Protein AF-A0A2U9NK95-F1 (afdb_monomer_lite)

Organism: NCBI:txid1248972

InterPro domains:
  IPR001320 Ionotropic glutamate receptor, C-terminal [SM00079] (1-121)
  IPR015683 Ionotropic glutamate receptor [PTHR18966] (12-149)

Radius of gyration: 20.84 Å; chains: 1; bounding box: 52×38×60 Å

Sequence (149 aa):
SYGTLEGGSTMTFFRDSKIGIYQKMWRFMESRRPTVFVKTYEEGVQRVLEGNYAFLMESTMLDYAVQRDCNLTQIGGLLDSKGYGIATPKGSPWRDKISLAILELQEKGVIQILYDKWWKNTGDVCTRDDKSKESKANALGVENIGGVF

Structure (mmCIF, N/CA/C/O backbone):
data_AF-A0A2U9NK95-F1
#
_entry.id   AF-A0A2U9NK95-F1
#
loop_
_atom_site.group_PDB
_atom_site.id
_atom_site.type_symbol
_atom_site.label_atom_id
_atom_site.label_alt_id
_atom_site.label_comp_id
_atom_site.label_asym_id
_atom_site.label_entity_id
_atom_site.label_seq_id
_atom_site.pdbx_PDB_ins_code
_atom_site.Cartn_x
_atom_site.Cartn_y
_atom_site.Cartn_z
_atom_site.occupancy
_atom_site.B_iso_or_equiv
_atom_site.auth_seq_id
_atom_site.auth_comp_id
_atom_site.auth_asym_id
_atom_site.auth_atom_id
_atom_site.pdbx_PDB_model_num
ATOM 1 N N . SER A 1 1 ? -14.720 1.995 14.337 1.00 93.19 1 SER A N 1
ATOM 2 C CA . SER A 1 1 ? -14.356 2.995 13.304 1.00 93.19 1 SER A CA 1
ATOM 3 C C . SER A 1 1 ? -13.364 2.362 12.340 1.00 93.19 1 SER A C 1
ATOM 5 O O . SER A 1 1 ? -12.912 1.259 12.608 1.00 93.19 1 SER A O 1
ATOM 7 N N . TYR A 1 2 ? -13.059 2.991 11.205 1.00 97.31 2 TYR A N 1
ATOM 8 C CA . TYR A 1 2 ? -12.029 2.498 10.285 1.00 97.31 2 TYR A CA 1
ATOM 9 C C . TYR A 1 2 ? -11.332 3.654 9.579 1.00 97.31 2 TYR A C 1
ATOM 11 O O . TYR A 1 2 ? -11.931 4.723 9.441 1.00 97.31 2 TYR A O 1
ATOM 19 N N . GLY A 1 3 ? -10.092 3.431 9.153 1.00 97.75 3 GLY A N 1
ATOM 20 C CA . GLY A 1 3 ? -9.259 4.440 8.504 1.00 97.75 3 GLY A CA 1
ATOM 21 C C . GLY A 1 3 ? -8.100 3.841 7.713 1.00 97.75 3 GLY A C 1
ATOM 22 O O . GLY A 1 3 ? -7.927 2.624 7.657 1.00 97.75 3 GLY A O 1
ATOM 23 N N . THR A 1 4 ? -7.321 4.718 7.084 1.00 97.75 4 THR A N 1
ATOM 24 C CA . THR A 1 4 ? -6.159 4.393 6.241 1.00 97.75 4 THR A CA 1
ATOM 25 C C . THR A 1 4 ? -4.948 5.220 6.667 1.00 97.75 4 THR A C 1
ATOM 27 O O . THR A 1 4 ? -5.073 6.160 7.454 1.00 97.75 4 THR A O 1
ATOM 30 N N . LEU A 1 5 ? -3.776 4.900 6.117 1.00 97.38 5 LEU A N 1
ATOM 31 C CA . LEU A 1 5 ? -2.594 5.749 6.241 1.00 97.38 5 LEU A CA 1
ATOM 32 C C . LEU A 1 5 ? -2.861 7.113 5.583 1.00 97.38 5 LEU A C 1
ATOM 34 O O . LEU A 1 5 ? -3.344 7.172 4.446 1.00 97.38 5 LEU A O 1
ATOM 38 N N . GLU A 1 6 ? -2.562 8.198 6.290 1.00 97.25 6 GLU A N 1
ATOM 39 C CA . GLU A 1 6 ? -2.684 9.563 5.782 1.00 97.25 6 GLU A CA 1
ATOM 40 C C . GLU A 1 6 ? -1.718 9.785 4.608 1.00 97.25 6 GLU A C 1
ATOM 42 O O . GLU A 1 6 ? -0.549 9.416 4.661 1.00 97.25 6 GLU A O 1
ATOM 47 N N . GLY A 1 7 ? -2.219 10.345 3.503 1.00 94.94 7 GLY A N 1
ATOM 48 C CA . GLY A 1 7 ? -1.433 10.552 2.280 1.00 94.94 7 GLY A CA 1
ATOM 49 C C . GLY A 1 7 ? -1.072 9.270 1.516 1.00 94.94 7 GLY A C 1
ATOM 50 O O . GLY A 1 7 ? -0.400 9.345 0.489 1.00 94.94 7 GLY A O 1
ATOM 51 N N . GLY A 1 8 ? -1.525 8.100 1.978 1.00 93.25 8 GLY A N 1
ATOM 52 C CA . GLY A 1 8 ? -1.232 6.811 1.358 1.00 93.25 8 GLY A CA 1
ATOM 53 C C . GLY A 1 8 ? -2.014 6.531 0.068 1.00 93.25 8 GLY A C 1
ATOM 54 O O . GLY A 1 8 ? -3.015 7.179 -0.268 1.00 93.25 8 GLY A O 1
ATOM 55 N N . SER A 1 9 ? -1.588 5.481 -0.640 1.00 93.06 9 SER A N 1
ATOM 56 C CA . SER A 1 9 ? -2.240 5.016 -1.871 1.00 93.06 9 SER A CA 1
ATOM 57 C C . SER A 1 9 ? -3.677 4.532 -1.618 1.00 93.06 9 SER A C 1
ATOM 59 O O . SER A 1 9 ? -4.577 4.766 -2.428 1.00 93.06 9 SER A O 1
ATOM 61 N N . THR A 1 10 ? -3.910 3.910 -0.460 1.00 94.69 10 THR A N 1
ATOM 62 C CA . THR A 1 10 ? -5.218 3.409 -0.017 1.00 94.69 10 THR A CA 1
ATOM 63 C C . THR A 1 10 ? -6.183 4.552 0.305 1.00 94.69 10 THR A C 1
ATOM 65 O O . THR A 1 10 ? -7.341 4.506 -0.101 1.00 94.69 10 THR A O 1
ATOM 68 N N . MET A 1 11 ? -5.707 5.629 0.942 1.00 96.62 11 MET A N 1
ATOM 69 C CA . MET A 1 11 ? -6.510 6.840 1.170 1.00 96.62 11 MET A CA 1
ATOM 70 C C . MET A 1 11 ? -6.975 7.445 -0.159 1.00 96.62 11 MET A C 1
ATOM 72 O O . MET A 1 11 ? -8.162 7.709 -0.355 1.00 96.62 11 MET A O 1
ATOM 76 N N . THR A 1 12 ? -6.032 7.604 -1.092 1.00 96.06 12 THR A N 1
ATOM 77 C CA . THR A 1 12 ? -6.289 8.132 -2.439 1.00 96.06 12 THR A CA 1
ATOM 78 C C . THR A 1 12 ? -7.273 7.255 -3.212 1.00 96.06 12 THR A C 1
ATOM 80 O O . THR A 1 12 ? -8.173 7.774 -3.867 1.00 96.06 12 THR A O 1
ATOM 83 N N . PHE A 1 13 ? -7.167 5.928 -3.085 1.00 95.56 13 PHE A N 1
ATOM 84 C CA . PHE A 1 13 ? -8.103 4.989 -3.702 1.00 95.56 13 PHE A CA 1
ATOM 85 C C . PHE A 1 13 ? -9.551 5.237 -3.275 1.00 95.56 13 PHE A C 1
ATOM 87 O O . PHE A 1 13 ? -10.426 5.308 -4.135 1.00 95.56 13 PHE A O 1
ATOM 94 N N . PHE A 1 14 ? -9.813 5.393 -1.974 1.00 96.81 14 PHE A N 1
ATOM 95 C CA . PHE A 1 14 ? -11.172 5.661 -1.500 1.00 96.81 14 PHE A CA 1
ATOM 96 C C . PHE A 1 14 ? -11.658 7.050 -1.920 1.00 96.81 14 PHE A C 1
ATOM 98 O O . PHE A 1 14 ? -12.800 7.168 -2.365 1.00 96.81 14 PHE A O 1
ATOM 105 N N . ARG A 1 15 ? -10.793 8.070 -1.833 1.00 97.19 15 ARG A N 1
ATOM 106 C CA . ARG A 1 15 ? -11.104 9.449 -2.243 1.00 97.19 15 ARG A CA 1
ATOM 107 C C . ARG A 1 15 ? -11.524 9.540 -3.707 1.00 97.19 15 ARG A C 1
ATOM 109 O O . ARG A 1 15 ? -12.540 10.156 -4.018 1.00 97.19 15 ARG A O 1
ATOM 116 N N . ASP A 1 16 ? -10.766 8.894 -4.586 1.00 96.81 16 ASP A N 1
ATOM 117 C CA . ASP A 1 16 ? -10.928 9.023 -6.037 1.00 96.81 16 ASP A CA 1
ATOM 118 C C . ASP A 1 16 ? -11.829 7.911 -6.621 1.00 96.81 16 ASP A C 1
ATOM 120 O O . ASP A 1 16 ? -12.032 7.820 -7.837 1.00 96.81 16 ASP A O 1
ATOM 124 N N . SER A 1 17 ? -12.396 7.053 -5.764 1.00 96.25 17 SER A N 1
ATOM 125 C CA . SER A 1 17 ? -13.225 5.929 -6.190 1.00 96.25 17 SER A CA 1
ATOM 126 C C . SER A 1 17 ? -14.515 6.376 -6.879 1.00 96.25 17 SER A C 1
ATOM 128 O O . SER A 1 17 ? -15.213 7.296 -6.447 1.00 96.25 17 SER A O 1
ATOM 130 N N . LYS A 1 18 ? -14.897 5.642 -7.927 1.00 96.12 18 LYS A N 1
ATOM 131 C CA . LYS A 1 18 ? -16.182 5.803 -8.632 1.00 96.12 18 LYS A CA 1
ATOM 132 C C . LYS A 1 18 ? -17.241 4.792 -8.184 1.00 96.12 18 LYS A C 1
ATOM 134 O O . LYS A 1 18 ? -18.376 4.843 -8.648 1.00 96.12 18 LYS A O 1
AT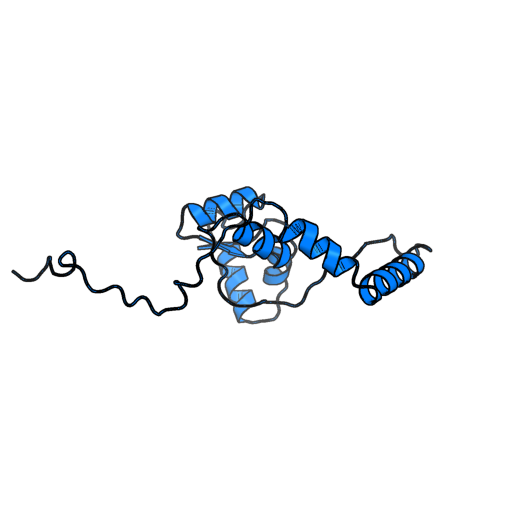OM 139 N N . ILE A 1 19 ? -16.878 3.867 -7.295 1.00 96.19 19 ILE A N 1
ATOM 140 C CA . ILE A 1 19 ? -17.778 2.828 -6.796 1.00 96.19 19 ILE A CA 1
ATOM 141 C C . ILE A 1 19 ? -18.569 3.392 -5.612 1.00 96.19 19 ILE A C 1
ATOM 143 O O . ILE A 1 19 ? -17.993 3.863 -4.631 1.00 96.19 19 ILE A O 1
ATOM 147 N N . GLY A 1 20 ? -19.900 3.302 -5.677 1.00 97.25 20 GLY A N 1
ATOM 148 C CA . GLY A 1 20 ? -20.790 3.949 -4.708 1.00 97.25 20 GLY A CA 1
ATOM 149 C C . GLY A 1 20 ? -20.548 3.548 -3.247 1.00 97.25 20 GLY A C 1
ATOM 150 O O . GLY A 1 20 ? -20.656 4.394 -2.360 1.00 97.25 20 GLY A O 1
ATOM 151 N N . ILE A 1 21 ? -20.180 2.290 -2.971 1.00 96.75 21 ILE A N 1
ATOM 152 C CA . ILE A 1 21 ? -19.862 1.857 -1.600 1.00 96.75 21 ILE A CA 1
ATOM 153 C C . ILE A 1 21 ? -18.558 2.487 -1.084 1.00 96.75 21 ILE A C 1
ATOM 155 O O . ILE A 1 21 ? -18.517 2.963 0.047 1.00 96.75 21 ILE A O 1
ATOM 159 N N . TYR A 1 22 ? -17.528 2.596 -1.921 1.00 97.06 22 TYR A N 1
ATOM 160 C CA . TYR A 1 22 ? -16.239 3.177 -1.540 1.00 97.06 22 TYR A CA 1
ATOM 161 C C . TYR A 1 22 ? -16.314 4.695 -1.374 1.00 97.06 22 TYR A C 1
ATOM 163 O O . TYR A 1 22 ? -15.701 5.236 -0.459 1.00 97.06 22 TYR A O 1
ATOM 171 N N . GLN A 1 23 ? -17.158 5.375 -2.153 1.00 97.94 23 GLN A N 1
ATOM 172 C CA . GLN A 1 23 ? -17.463 6.791 -1.926 1.00 97.94 23 GLN A CA 1
ATOM 173 C C . GLN A 1 23 ? -18.154 7.028 -0.577 1.00 97.94 23 GLN A C 1
ATOM 175 O O . GLN A 1 23 ? -17.859 8.008 0.106 1.00 97.94 23 GLN A O 1
ATOM 180 N N . LYS A 1 24 ? -19.066 6.135 -0.162 1.00 97.94 24 LYS A N 1
ATOM 181 C CA . LYS A 1 24 ? -19.681 6.203 1.175 1.00 97.94 24 LYS A CA 1
ATOM 182 C C . LYS A 1 24 ? -18.638 5.999 2.275 1.00 97.94 24 LYS A C 1
ATOM 184 O O . LYS A 1 24 ? -18.652 6.744 3.252 1.00 97.94 24 LYS A O 1
ATOM 189 N N . MET A 1 25 ? -17.725 5.042 2.095 1.00 97.88 25 MET A N 1
ATOM 190 C CA . MET A 1 25 ? -16.616 4.818 3.028 1.00 97.88 25 MET A CA 1
ATOM 191 C C . MET A 1 25 ? -15.691 6.035 3.120 1.00 97.88 25 MET A C 1
ATOM 193 O O . MET A 1 25 ? -15.353 6.457 4.222 1.00 97.88 25 MET A O 1
ATOM 197 N N . TRP A 1 26 ? -15.341 6.647 1.985 1.00 98.06 26 TRP A N 1
ATOM 198 C CA . TRP A 1 26 ? -14.555 7.880 1.956 1.00 98.06 26 TRP A CA 1
ATOM 199 C C . TRP A 1 26 ? -15.230 9.011 2.731 1.00 98.06 26 TRP A C 1
ATOM 201 O O . TRP A 1 26 ? -14.616 9.575 3.632 1.00 98.06 26 TRP A O 1
ATOM 211 N N . ARG A 1 27 ? -16.511 9.291 2.449 1.00 98.06 27 ARG A N 1
ATOM 212 C CA . ARG A 1 27 ? -17.269 10.343 3.150 1.00 98.06 27 ARG A CA 1
ATOM 213 C C . ARG A 1 27 ? -17.281 10.124 4.662 1.00 98.06 27 ARG A C 1
ATOM 215 O O . ARG A 1 27 ? -17.1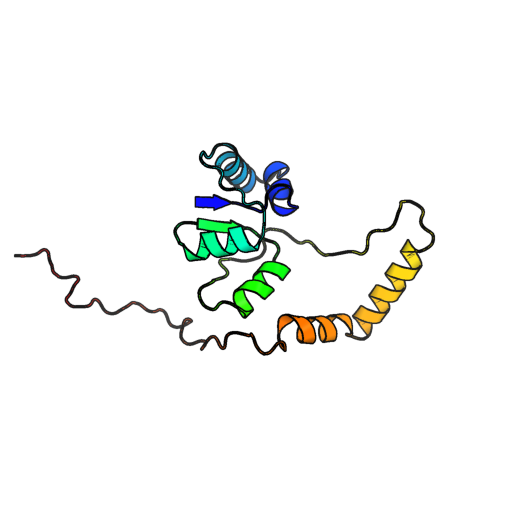25 11.083 5.407 1.00 98.06 27 ARG A O 1
ATOM 222 N N . PHE A 1 28 ? -17.430 8.873 5.108 1.00 98.00 28 PHE A N 1
ATOM 223 C CA . PHE A 1 28 ? -17.338 8.526 6.526 1.00 98.00 28 PHE A CA 1
ATOM 224 C C . PHE A 1 28 ? -15.955 8.844 7.112 1.00 98.00 28 PHE A C 1
ATOM 226 O O . PHE A 1 28 ? -15.881 9.422 8.197 1.00 98.00 28 PHE A O 1
ATOM 233 N N . MET A 1 29 ? -14.872 8.475 6.418 1.00 98.00 29 MET A N 1
ATOM 234 C CA . MET A 1 29 ? -13.507 8.731 6.891 1.00 98.00 29 MET A CA 1
ATOM 235 C C . MET A 1 29 ? -13.196 10.233 6.936 1.00 98.00 29 MET A C 1
ATOM 237 O O . MET A 1 29 ? -12.695 10.731 7.943 1.00 98.00 29 MET A O 1
ATOM 241 N N . GLU A 1 30 ? -13.553 10.966 5.882 1.00 97.38 30 GLU A N 1
ATOM 242 C CA . GLU A 1 30 ? -13.308 12.404 5.735 1.00 97.38 30 GLU A CA 1
ATOM 243 C C . GLU A 1 30 ? -14.047 13.241 6.795 1.00 97.38 30 GLU A C 1
ATOM 245 O O . GLU A 1 30 ? -13.476 14.172 7.379 1.00 97.38 30 GLU A O 1
ATOM 250 N N . SER A 1 31 ? -15.301 12.885 7.098 1.00 97.06 31 SER A N 1
ATOM 251 C CA . SER A 1 31 ? -16.145 13.640 8.029 1.00 97.06 31 SER A CA 1
ATOM 252 C C . SER A 1 31 ? -15.873 13.341 9.506 1.00 97.06 31 SER A C 1
ATOM 254 O O . SER A 1 31 ? -16.429 14.012 10.378 1.00 97.06 31 SER A O 1
ATOM 256 N N . ARG A 1 32 ? -15.083 12.310 9.836 1.00 96.38 32 ARG A N 1
ATOM 257 C CA . ARG A 1 32 ? -14.920 11.873 11.229 1.00 96.38 32 ARG A CA 1
ATOM 258 C C . ARG A 1 32 ? -13.990 12.803 12.010 1.00 96.38 32 ARG A C 1
ATOM 260 O O . ARG A 1 32 ? -12.910 13.173 11.548 1.00 96.38 32 ARG A O 1
ATOM 267 N N . ARG A 1 33 ? -14.410 13.165 13.224 1.00 95.38 33 ARG A N 1
ATOM 268 C CA . ARG A 1 33 ? -13.610 13.886 14.223 1.00 95.38 33 ARG A CA 1
ATOM 269 C C . ARG A 1 33 ? -13.717 13.136 15.563 1.00 95.38 33 ARG A C 1
ATOM 271 O O . ARG A 1 33 ? -14.845 12.844 15.961 1.00 95.38 33 ARG A O 1
ATOM 278 N N . PRO A 1 34 ? -12.602 12.780 16.234 1.00 93.00 34 PRO A N 1
ATOM 279 C CA . PRO A 1 34 ? -11.206 12.917 15.791 1.00 93.00 34 PRO A CA 1
ATOM 280 C C . PRO A 1 34 ? -10.911 12.106 14.517 1.00 93.00 34 PRO A C 1
ATOM 282 O O . PRO A 1 34 ? -11.714 11.260 14.116 1.00 93.00 34 PRO A O 1
ATOM 285 N N . THR A 1 35 ? -9.790 12.408 13.854 1.00 96.44 35 THR A N 1
ATOM 286 C CA . THR A 1 35 ? -9.426 11.767 12.581 1.00 96.44 35 THR A CA 1
ATOM 287 C C . THR A 1 35 ? -9.320 10.244 12.717 1.00 96.44 35 THR A C 1
ATOM 289 O O . THR A 1 35 ? -8.880 9.698 13.739 1.00 96.44 35 THR A O 1
ATOM 292 N N . VAL A 1 36 ? -9.765 9.542 11.676 1.00 97.88 36 VAL A N 1
ATOM 293 C CA . VAL A 1 36 ? -9.568 8.092 11.545 1.00 97.88 36 VAL A CA 1
ATOM 294 C C . VAL A 1 36 ? -8.273 7.753 10.824 1.00 97.88 36 VAL A C 1
ATOM 296 O O . VAL A 1 36 ? -7.851 6.610 10.892 1.00 97.88 36 VAL A O 1
ATOM 299 N N . PHE A 1 37 ? -7.641 8.717 10.157 1.00 98.12 37 PHE A N 1
ATOM 300 C CA . PHE A 1 37 ? -6.350 8.507 9.516 1.00 98.12 37 PHE A CA 1
ATOM 301 C C . PHE A 1 37 ? -5.234 8.437 10.559 1.00 98.12 37 PHE A C 1
ATOM 303 O O . PHE A 1 37 ? -5.330 9.063 11.616 1.00 98.12 37 PHE A O 1
ATOM 310 N N . VAL A 1 38 ? -4.196 7.673 10.239 1.00 97.75 38 VAL A N 1
ATOM 311 C CA . VAL A 1 38 ? -2.977 7.507 11.046 1.00 97.75 38 VAL A CA 1
ATOM 312 C C . VAL A 1 38 ? -1.765 7.918 10.219 1.00 97.75 38 VAL A C 1
ATOM 314 O O . VAL A 1 38 ? -1.821 7.876 8.987 1.00 97.75 38 VAL A O 1
ATOM 317 N N . LYS A 1 39 ? -0.669 8.307 10.869 1.00 97.31 39 LYS A N 1
ATOM 318 C CA . LYS A 1 39 ? 0.526 8.819 10.179 1.00 97.31 39 LYS A CA 1
ATOM 319 C C . LYS A 1 39 ? 1.538 7.736 9.835 1.00 97.31 39 LYS A C 1
ATOM 321 O O . LYS A 1 39 ? 2.320 7.922 8.905 1.00 97.31 39 LYS A O 1
ATOM 326 N N . THR A 1 40 ? 1.532 6.624 10.566 1.00 96.25 40 THR A N 1
ATOM 327 C CA . THR A 1 40 ? 2.423 5.484 10.314 1.00 96.25 40 THR A CA 1
ATOM 328 C C . THR A 1 40 ? 1.671 4.156 10.392 1.00 96.25 40 THR A C 1
ATOM 330 O O . THR A 1 40 ? 0.548 4.085 10.902 1.00 96.25 40 THR A O 1
ATOM 333 N N . TYR A 1 41 ? 2.278 3.088 9.865 1.00 94.19 41 TYR A N 1
ATOM 334 C CA . TYR A 1 41 ? 1.698 1.747 9.960 1.00 94.19 41 TYR A CA 1
ATOM 335 C C . TYR A 1 41 ? 1.669 1.250 11.403 1.00 94.19 41 TYR A C 1
ATOM 337 O O . TYR A 1 41 ? 0.691 0.626 11.800 1.00 94.19 41 TYR A O 1
ATOM 345 N N . GLU A 1 42 ? 2.692 1.570 12.194 1.00 94.81 42 GLU A N 1
ATOM 346 C CA . GLU A 1 42 ? 2.805 1.188 13.603 1.00 94.81 42 GLU A CA 1
ATOM 347 C C . GLU A 1 42 ? 1.673 1.806 14.429 1.00 94.81 42 GLU A C 1
ATOM 349 O O . GLU A 1 42 ? 1.028 1.103 15.201 1.00 94.81 42 GLU A O 1
ATOM 354 N N . GLU A 1 43 ? 1.367 3.091 14.212 1.00 96.69 43 GLU A N 1
ATOM 355 C CA . GLU A 1 43 ? 0.215 3.756 14.837 1.00 96.69 43 GLU A CA 1
ATOM 356 C C . GLU A 1 43 ? -1.101 3.069 14.440 1.00 96.69 43 GLU A C 1
ATOM 358 O O . GLU A 1 43 ? -1.963 2.815 15.283 1.00 96.69 43 GLU A O 1
ATOM 363 N N . GLY A 1 44 ? -1.252 2.729 13.157 1.00 96.31 44 GLY A N 1
ATOM 364 C CA . GLY A 1 44 ? -2.423 2.014 12.657 1.00 96.31 44 GLY A CA 1
ATOM 365 C C . GLY A 1 44 ? -2.602 0.634 13.283 1.00 96.31 44 GLY A C 1
ATOM 366 O O . GLY A 1 44 ? -3.713 0.298 13.689 1.00 96.31 44 GLY A O 1
ATOM 367 N N . VAL A 1 45 ? -1.521 -0.141 13.393 1.00 95.69 45 VAL A N 1
ATOM 368 C CA . VAL A 1 45 ? -1.510 -1.463 14.037 1.00 95.69 45 VAL A CA 1
ATOM 369 C C . VAL A 1 45 ? -1.843 -1.341 15.521 1.00 95.69 45 VAL A C 1
ATOM 371 O O . VAL A 1 45 ? -2.751 -2.022 15.993 1.00 95.69 45 VAL A O 1
ATOM 374 N N . GLN A 1 46 ? -1.191 -0.425 16.237 1.00 96.38 46 GLN A N 1
ATOM 375 C CA . GLN A 1 46 ? -1.442 -0.194 17.659 1.00 96.38 46 GLN A CA 1
ATOM 376 C C . GLN A 1 46 ? -2.910 0.167 17.923 1.00 96.38 46 GLN A C 1
ATOM 378 O O . GLN A 1 46 ? -3.554 -0.410 18.797 1.00 96.38 46 GLN A O 1
ATOM 383 N N . ARG A 1 47 ? -3.484 1.050 17.101 1.00 97.12 47 ARG A N 1
ATOM 384 C CA . ARG A 1 47 ? -4.893 1.447 17.214 1.00 97.12 47 ARG A CA 1
ATOM 385 C C . ARG A 1 47 ? -5.863 0.292 16.943 1.00 97.12 47 ARG A C 1
ATOM 387 O O . ARG A 1 47 ? -6.955 0.280 17.499 1.00 97.12 47 ARG A O 1
ATOM 394 N N . VAL A 1 48 ? -5.499 -0.666 16.084 1.00 96.81 48 VAL A N 1
ATOM 395 C CA . VAL A 1 48 ? -6.289 -1.896 15.880 1.00 96.81 48 VAL A CA 1
ATOM 396 C C . VAL A 1 48 ? -6.236 -2.782 17.123 1.00 96.81 48 VAL A C 1
ATOM 398 O O . VAL A 1 48 ? -7.276 -3.296 17.534 1.00 96.81 48 VAL A O 1
ATOM 401 N N . LEU A 1 49 ? -5.059 -2.933 17.736 1.00 95.62 49 LEU A N 1
ATOM 402 C CA . LEU A 1 49 ? -4.868 -3.740 18.947 1.00 95.62 49 LEU A CA 1
ATOM 403 C C . LEU A 1 49 ? -5.613 -3.169 20.163 1.00 95.62 49 LEU A C 1
ATOM 405 O O . LEU A 1 49 ? -6.119 -3.928 20.984 1.00 95.62 49 LEU A O 1
ATOM 409 N N . GLU A 1 50 ? -5.755 -1.846 20.244 1.00 96.25 50 GLU A N 1
ATOM 410 C CA . GLU A 1 50 ? -6.606 -1.168 21.236 1.00 96.25 50 GLU A CA 1
ATOM 411 C C . GLU A 1 50 ? -8.110 -1.450 21.039 1.00 96.25 50 GLU A C 1
ATOM 413 O O . GLU A 1 50 ? -8.925 -1.193 21.929 1.00 96.25 50 GLU A O 1
ATOM 418 N N . GLY A 1 51 ? -8.488 -2.018 19.891 1.00 94.38 51 GLY A N 1
ATOM 419 C CA . GLY A 1 51 ? -9.842 -2.445 19.575 1.00 94.38 51 GLY A CA 1
ATOM 420 C C . GLY A 1 51 ? -10.720 -1.345 18.976 1.00 94.38 51 GLY A C 1
ATOM 421 O O . GLY A 1 51 ? -10.344 -0.184 18.828 1.00 94.38 51 GLY A O 1
ATOM 422 N N . ASN A 1 52 ? -11.942 -1.724 18.584 1.00 94.38 52 ASN A N 1
ATOM 423 C CA . ASN A 1 52 ? -12.956 -0.833 17.995 1.00 94.38 52 ASN A CA 1
ATOM 424 C C . ASN A 1 52 ? -12.508 -0.030 16.751 1.00 94.38 52 ASN A C 1
ATOM 426 O O . ASN A 1 52 ? -13.223 0.884 16.319 1.00 94.38 52 ASN A O 1
ATOM 430 N N . TYR A 1 53 ? -11.381 -0.380 16.132 1.00 97.12 53 TYR A N 1
ATOM 431 C CA . TYR A 1 53 ? -10.823 0.259 14.946 1.00 97.12 53 TYR A CA 1
ATOM 432 C C . TYR A 1 53 ? -10.353 -0.795 13.936 1.00 97.12 53 TYR A C 1
ATOM 434 O O . TYR A 1 53 ? -9.733 -1.783 14.307 1.00 97.12 53 TYR A O 1
ATOM 442 N N . ALA A 1 54 ? -10.655 -0.584 12.654 1.00 97.06 54 ALA A N 1
ATOM 443 C CA . ALA A 1 54 ? -10.140 -1.395 11.555 1.00 97.06 54 ALA A CA 1
ATOM 444 C C . ALA A 1 54 ? -9.220 -0.550 10.669 1.00 97.06 54 ALA A C 1
ATOM 446 O O . ALA A 1 54 ? -9.578 0.561 10.268 1.00 97.06 54 ALA A O 1
ATOM 447 N N . PHE A 1 55 ? -8.051 -1.090 10.343 1.00 97.06 55 PHE A N 1
ATOM 448 C CA . PHE A 1 55 ? -7.058 -0.393 9.541 1.00 97.06 55 PHE A CA 1
ATOM 449 C C . PHE A 1 55 ? -6.984 -0.982 8.134 1.00 97.06 55 PHE A C 1
ATOM 451 O O . PHE A 1 55 ? -6.717 -2.167 7.951 1.00 97.06 55 PHE A O 1
ATOM 458 N N . LEU A 1 56 ? -7.257 -0.141 7.139 1.00 96.19 56 LEU A N 1
ATOM 459 C CA . LEU A 1 56 ? -7.235 -0.501 5.728 1.00 96.19 56 LEU A CA 1
ATOM 460 C C . LEU A 1 56 ? -5.840 -0.194 5.167 1.00 96.19 56 LEU A C 1
ATOM 462 O O . LEU A 1 56 ? -5.442 0.971 5.080 1.00 96.19 56 LEU A O 1
ATOM 466 N N . MET A 1 57 ? -5.115 -1.244 4.785 1.00 91.81 57 MET A N 1
ATOM 467 C CA . MET A 1 57 ? -3.729 -1.187 4.312 1.00 91.81 57 MET A CA 1
ATOM 468 C C . MET A 1 57 ? -3.508 -2.090 3.089 1.00 91.81 57 MET A C 1
ATOM 470 O O . MET A 1 57 ? -4.342 -2.938 2.771 1.00 91.81 57 MET A O 1
ATOM 474 N N . GLU A 1 58 ? -2.375 -1.910 2.416 1.00 90.19 58 GLU A N 1
ATOM 475 C CA . GLU A 1 58 ? -1.908 -2.759 1.323 1.00 90.19 58 GLU A CA 1
ATOM 476 C C . GLU A 1 58 ? -1.714 -4.214 1.783 1.00 90.19 58 GLU A C 1
ATOM 478 O O . GLU A 1 58 ? -1.200 -4.473 2.872 1.00 90.19 58 GLU A O 1
ATOM 483 N N . SER A 1 59 ? -2.080 -5.174 0.927 1.00 88.44 59 SER A N 1
ATOM 484 C CA . SER A 1 59 ? -2.088 -6.603 1.274 1.00 88.44 59 SER A CA 1
ATOM 485 C C . SER A 1 59 ? -0.726 -7.136 1.709 1.00 88.44 59 SER A C 1
ATOM 487 O O . SER A 1 59 ? -0.645 -7.943 2.619 1.00 88.44 59 SER A O 1
ATOM 489 N N . THR A 1 60 ? 0.361 -6.648 1.118 1.00 87.00 60 THR A N 1
ATOM 490 C CA . THR A 1 60 ? 1.729 -7.044 1.479 1.00 87.00 60 THR A CA 1
ATOM 491 C C . THR A 1 60 ? 2.101 -6.636 2.903 1.00 87.00 60 THR A C 1
ATOM 493 O O . THR A 1 60 ? 2.673 -7.439 3.639 1.00 87.00 60 THR A O 1
ATOM 496 N N . MET A 1 61 ? 1.764 -5.407 3.309 1.00 88.25 61 MET A N 1
ATOM 497 C CA . MET A 1 61 ? 1.998 -4.927 4.676 1.00 88.25 61 MET A CA 1
ATOM 498 C C . MET A 1 61 ? 1.062 -5.613 5.668 1.00 88.25 61 MET A C 1
ATOM 500 O O . MET A 1 61 ? 1.470 -5.923 6.787 1.00 88.25 61 MET A O 1
ATOM 504 N N . LEU A 1 62 ? -0.158 -5.925 5.232 1.00 88.69 62 LEU A N 1
ATOM 505 C CA . LEU A 1 62 ? -1.106 -6.713 6.008 1.00 88.69 62 LEU A CA 1
ATOM 506 C C . LEU A 1 62 ? -0.554 -8.108 6.293 1.00 88.69 62 LEU A C 1
ATOM 508 O O . LEU A 1 62 ? -0.471 -8.499 7.458 1.00 88.69 62 LEU A O 1
ATOM 512 N N . ASP A 1 63 ? -0.118 -8.820 5.253 1.00 86.81 63 ASP A N 1
ATOM 513 C CA . ASP A 1 63 ? 0.483 -10.149 5.366 1.00 86.81 63 ASP A CA 1
ATOM 514 C C . ASP A 1 63 ? 1.671 -10.127 6.331 1.00 86.81 63 ASP A C 1
ATOM 516 O O . ASP A 1 63 ? 1.808 -11.013 7.172 1.00 86.81 63 ASP A O 1
ATOM 520 N N . TYR A 1 64 ? 2.507 -9.086 6.249 1.00 88.94 64 TYR A N 1
ATOM 521 C CA . TYR A 1 64 ? 3.669 -8.919 7.119 1.00 88.94 64 TYR A CA 1
ATOM 522 C C . TYR A 1 64 ? 3.279 -8.788 8.593 1.00 88.94 64 TYR A C 1
ATOM 524 O O . TYR A 1 64 ? 3.857 -9.463 9.450 1.00 88.94 64 TYR A O 1
ATOM 532 N N . ALA A 1 65 ? 2.310 -7.913 8.879 1.00 89.94 65 ALA A N 1
ATOM 533 C CA . ALA A 1 65 ? 1.874 -7.597 10.233 1.00 89.94 65 ALA A CA 1
ATOM 534 C C . ALA A 1 65 ? 1.133 -8.778 10.876 1.00 89.94 65 ALA A C 1
ATOM 536 O O . ALA A 1 65 ? 1.448 -9.170 11.996 1.00 89.94 65 ALA A O 1
ATOM 537 N N . VAL A 1 66 ? 0.198 -9.399 10.150 1.00 88.31 66 VAL A N 1
ATOM 538 C CA . VAL A 1 66 ? -0.603 -10.541 10.632 1.00 88.31 66 VAL A CA 1
ATOM 539 C C . VAL A 1 66 ? 0.258 -11.785 10.867 1.00 88.31 66 VAL A C 1
ATOM 541 O O . VAL A 1 66 ? -0.033 -12.571 11.774 1.00 88.31 66 VAL A O 1
ATOM 544 N N . GLN A 1 67 ? 1.328 -11.964 10.086 1.00 85.50 67 GLN A N 1
ATOM 545 C CA . GLN A 1 67 ? 2.297 -13.035 10.321 1.00 85.50 67 GLN A CA 1
ATOM 546 C C . GLN A 1 67 ? 3.109 -12.828 11.601 1.00 85.50 67 GLN A C 1
ATOM 548 O O . GLN A 1 67 ? 3.541 -13.820 12.169 1.00 85.50 67 GLN A O 1
ATOM 553 N N . ARG A 1 68 ? 3.300 -11.595 12.079 1.00 88.25 68 ARG A N 1
ATOM 554 C CA . ARG A 1 68 ? 4.112 -11.294 13.274 1.00 88.25 68 ARG A CA 1
ATOM 555 C C . ARG A 1 68 ? 3.300 -11.101 14.545 1.00 88.25 68 ARG A C 1
ATOM 557 O O . ARG A 1 68 ? 3.795 -11.388 15.628 1.00 88.25 68 ARG A O 1
ATOM 564 N N . ASP A 1 69 ? 2.057 -10.645 14.421 1.00 89.00 69 ASP A N 1
ATOM 565 C CA . ASP A 1 69 ? 1.159 -10.455 15.554 1.00 89.00 69 ASP A CA 1
ATOM 566 C C . ASP A 1 69 ? -0.119 -11.285 15.387 1.00 89.00 69 ASP A C 1
ATOM 568 O O . ASP A 1 69 ? -0.971 -11.049 14.523 1.00 89.00 69 ASP A O 1
ATOM 572 N N . CYS A 1 70 ? -0.250 -12.284 16.255 1.00 89.00 70 CYS A N 1
ATOM 573 C CA . CYS A 1 70 ? -1.361 -13.224 16.297 1.00 89.00 70 CYS A CA 1
ATOM 574 C C . CYS A 1 70 ? -2.687 -12.557 16.697 1.00 89.00 70 CYS A C 1
ATOM 576 O O . CYS A 1 70 ? -3.748 -13.113 16.412 1.00 89.00 70 CYS A O 1
ATOM 578 N N . ASN A 1 71 ? -2.642 -11.388 17.341 1.00 90.88 71 ASN A N 1
ATOM 579 C CA . ASN A 1 71 ? -3.835 -10.648 17.752 1.00 90.88 71 ASN A CA 1
ATOM 580 C C . ASN A 1 71 ? -4.487 -9.906 16.578 1.00 90.88 71 ASN A C 1
ATOM 582 O O . ASN A 1 71 ? -5.658 -9.531 16.647 1.00 90.88 71 ASN A O 1
ATOM 586 N N . LEU A 1 72 ? -3.758 -9.717 15.474 1.00 91.81 72 LEU A N 1
ATOM 587 C CA . LEU A 1 72 ? -4.296 -9.121 14.257 1.00 91.81 72 LEU A CA 1
ATOM 588 C C . LEU A 1 72 ? -5.051 -10.163 13.435 1.00 91.81 72 LEU A C 1
ATOM 590 O O . LEU A 1 72 ? -4.652 -11.319 13.328 1.00 91.81 72 LEU A O 1
ATOM 594 N N . THR A 1 73 ? -6.139 -9.766 12.787 1.00 90.38 73 THR A N 1
ATOM 595 C CA . THR A 1 73 ? -6.879 -10.663 11.893 1.00 90.38 73 THR A CA 1
ATOM 596 C C . THR A 1 73 ? -7.205 -9.951 10.595 1.00 90.38 73 THR A C 1
ATOM 598 O O . THR A 1 73 ? -7.789 -8.869 10.601 1.00 90.38 73 THR A O 1
ATOM 601 N N . GLN A 1 74 ? -6.847 -10.579 9.475 1.00 90.56 74 GLN A N 1
ATOM 602 C CA . GLN A 1 74 ? -7.319 -10.151 8.168 1.00 90.56 74 GLN A CA 1
ATOM 603 C C . GLN A 1 74 ? -8.810 -10.453 8.037 1.00 90.56 74 GLN A C 1
ATOM 605 O O . GLN A 1 74 ? -9.237 -11.588 8.245 1.00 90.56 74 GLN A O 1
ATOM 610 N N . ILE A 1 75 ? -9.589 -9.456 7.626 1.00 89.25 75 ILE A N 1
ATOM 611 C CA . ILE A 1 75 ? -11.013 -9.618 7.344 1.00 89.25 75 ILE A CA 1
ATOM 612 C C . ILE A 1 75 ? -11.267 -9.342 5.865 1.00 89.25 75 ILE A C 1
ATOM 614 O O . ILE A 1 75 ? -10.940 -8.270 5.362 1.00 89.25 75 ILE A O 1
ATOM 618 N N . GLY A 1 76 ? -11.903 -10.298 5.186 1.00 87.50 76 GLY A N 1
ATOM 619 C CA . GLY A 1 76 ? -12.258 -10.179 3.774 1.00 87.50 76 GLY A CA 1
ATOM 620 C C . GLY A 1 76 ? -11.083 -10.370 2.808 1.00 87.50 76 GLY A C 1
ATOM 621 O O . GLY A 1 76 ? -9.986 -10.789 3.182 1.00 87.50 76 GLY A O 1
ATOM 622 N N . GLY A 1 77 ? -11.364 -10.109 1.531 1.00 88.06 77 GLY A N 1
ATOM 623 C CA . GLY A 1 77 ? -10.406 -10.210 0.431 1.00 88.06 77 GLY A CA 1
ATOM 624 C C . GLY A 1 77 ? -9.869 -8.853 -0.026 1.00 88.06 77 GLY A C 1
ATOM 625 O O . GLY A 1 77 ? -10.081 -7.824 0.613 1.00 88.06 77 GLY A O 1
ATOM 626 N N . LEU A 1 78 ? -9.189 -8.863 -1.171 1.00 87.19 78 LEU A N 1
ATOM 627 C CA . LEU A 1 78 ? -8.656 -7.655 -1.795 1.00 87.19 78 LEU A CA 1
ATOM 628 C C . LEU A 1 78 ? -9.786 -6.734 -2.280 1.00 87.19 78 LEU A C 1
ATOM 630 O O . LEU A 1 78 ? -10.764 -7.194 -2.870 1.00 87.19 78 LEU A O 1
ATOM 634 N N . LEU A 1 79 ? -9.632 -5.428 -2.051 1.00 87.56 79 LEU A N 1
ATOM 635 C CA . LEU A 1 79 ? -10.577 -4.397 -2.508 1.00 87.56 79 LEU A CA 1
ATOM 636 C C . LEU A 1 79 ? -10.226 -3.843 -3.894 1.00 87.56 79 LEU A C 1
ATOM 638 O O . LEU A 1 79 ? -11.087 -3.2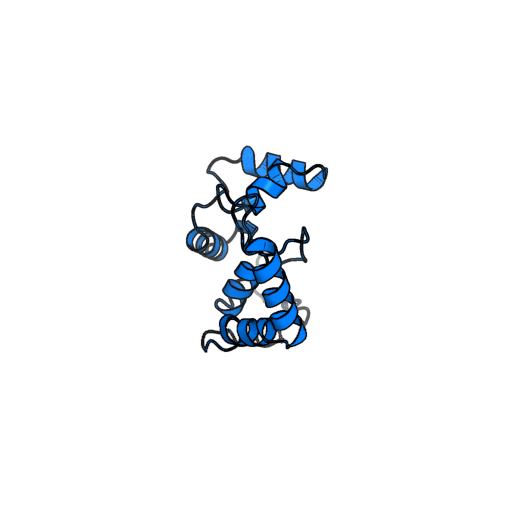79 -4.575 1.00 87.56 79 LEU A O 1
ATOM 642 N N . ASP A 1 80 ? -8.967 -4.003 -4.295 1.00 84.38 80 ASP A N 1
ATOM 643 C CA . ASP A 1 80 ? -8.409 -3.644 -5.589 1.00 84.38 80 ASP A CA 1
ATOM 644 C C . ASP A 1 80 ? -7.285 -4.618 -5.987 1.00 84.38 80 ASP A C 1
ATOM 646 O O . ASP A 1 80 ? -6.905 -5.513 -5.233 1.00 84.38 80 ASP A O 1
ATOM 650 N N . SER A 1 81 ? -6.778 -4.476 -7.212 1.00 86.19 81 SER A N 1
ATOM 651 C CA . SER A 1 81 ? -5.600 -5.203 -7.686 1.00 86.19 81 SER A CA 1
ATOM 652 C C . SER A 1 81 ? -4.503 -4.191 -7.991 1.00 86.19 81 SER A C 1
ATOM 654 O O . SER A 1 81 ? -4.584 -3.440 -8.966 1.00 86.19 81 SER A O 1
ATOM 656 N N . LYS A 1 82 ? -3.503 -4.136 -7.111 1.00 86.56 82 LYS A N 1
ATOM 657 C CA . LYS A 1 82 ? -2.326 -3.271 -7.221 1.00 86.56 82 LYS A CA 1
ATOM 658 C C . LYS A 1 82 ? -1.056 -4.106 -7.125 1.00 86.56 82 LYS A C 1
ATOM 660 O O . LYS A 1 82 ? -1.054 -5.188 -6.546 1.00 86.56 82 LYS A O 1
ATOM 665 N N . GLY A 1 83 ? 0.030 -3.572 -7.673 1.00 88.00 83 GLY A N 1
ATOM 666 C CA . GLY A 1 83 ? 1.361 -4.159 -7.574 1.00 88.00 83 GLY A CA 1
ATOM 667 C C . GLY A 1 83 ? 2.419 -3.085 -7.357 1.00 88.00 83 GLY A C 1
ATOM 668 O O . GLY A 1 83 ? 2.228 -1.927 -7.737 1.00 88.00 83 GLY A O 1
ATOM 669 N N . TYR A 1 84 ? 3.536 -3.472 -6.745 1.00 91.56 84 TYR A N 1
ATOM 670 C CA . TYR A 1 84 ? 4.711 -2.614 -6.654 1.00 91.56 84 TYR A CA 1
ATOM 671 C C . TYR A 1 84 ? 5.507 -2.649 -7.956 1.00 91.56 84 TYR A C 1
ATOM 673 O O . TYR A 1 84 ? 5.613 -3.683 -8.611 1.00 91.56 84 TYR A O 1
ATOM 681 N N . GLY A 1 85 ? 6.095 -1.509 -8.306 1.00 93.88 85 GLY A N 1
ATOM 682 C CA . GLY A 1 85 ? 6.967 -1.373 -9.464 1.00 93.88 85 GLY A CA 1
ATOM 683 C C . GLY A 1 85 ? 8.172 -0.499 -9.148 1.00 93.88 85 GLY A C 1
ATOM 684 O O . GLY A 1 85 ? 8.145 0.315 -8.225 1.00 93.88 85 GLY A O 1
ATOM 685 N N . ILE A 1 86 ? 9.230 -0.659 -9.938 1.00 96.56 86 ILE A N 1
ATOM 686 C CA . ILE A 1 86 ? 10.419 0.190 -9.860 1.00 96.56 86 ILE A CA 1
ATOM 687 C C . ILE A 1 86 ? 10.184 1.412 -10.749 1.00 96.56 86 ILE A C 1
ATOM 689 O O . ILE A 1 86 ? 10.111 1.301 -11.973 1.00 96.56 86 ILE A O 1
ATOM 693 N N . ALA A 1 87 ? 10.041 2.584 -10.133 1.00 96.06 87 ALA A N 1
ATOM 694 C CA . ALA A 1 87 ? 9.810 3.826 -10.857 1.00 96.06 87 ALA A CA 1
ATOM 695 C C . ALA A 1 87 ? 11.117 4.384 -11.442 1.00 96.06 87 ALA A C 1
ATOM 697 O O . ALA A 1 87 ? 12.127 4.502 -10.752 1.00 96.06 87 ALA A O 1
ATOM 698 N N . THR A 1 88 ? 11.081 4.790 -12.712 1.00 97.31 88 THR A N 1
ATOM 699 C CA . THR A 1 88 ? 12.176 5.506 -13.384 1.00 97.31 88 THR A CA 1
ATOM 700 C C . THR A 1 88 ? 11.680 6.847 -13.926 1.00 97.31 88 THR A C 1
ATOM 702 O O . THR A 1 88 ? 10.509 6.928 -14.310 1.00 97.31 88 THR A O 1
ATOM 705 N N . PRO A 1 89 ? 12.542 7.875 -14.064 1.00 97.88 89 PRO A N 1
ATOM 706 C CA . PRO A 1 89 ? 12.175 9.109 -14.753 1.00 97.88 89 PRO A CA 1
ATOM 707 C C . PRO A 1 89 ? 11.611 8.846 -16.155 1.00 97.88 89 PRO A C 1
ATOM 709 O O . PRO A 1 89 ? 12.013 7.898 -16.839 1.00 97.88 89 PRO A O 1
ATOM 712 N N . LYS A 1 90 ? 10.686 9.700 -16.603 1.00 96.38 90 LYS A N 1
ATOM 713 C CA . LYS A 1 90 ? 10.099 9.593 -17.944 1.00 96.38 90 LYS A CA 1
ATOM 714 C C . LYS A 1 90 ? 11.202 9.718 -19.002 1.00 96.38 90 LYS A C 1
ATOM 716 O O . LYS A 1 90 ? 11.988 10.655 -18.961 1.00 96.38 90 LYS A O 1
ATOM 721 N N . GLY A 1 91 ? 11.247 8.770 -19.939 1.00 96.38 91 GLY A N 1
ATOM 722 C CA . GLY A 1 91 ? 12.286 8.708 -20.974 1.00 96.38 91 GLY A CA 1
ATOM 723 C C . GLY A 1 91 ? 13.611 8.081 -20.523 1.00 96.38 91 GLY A C 1
ATOM 724 O O . GLY A 1 91 ? 14.566 8.089 -21.291 1.00 96.38 91 GLY A O 1
ATOM 725 N N . SER A 1 92 ? 13.690 7.528 -19.306 1.00 98.00 92 SER A N 1
ATOM 726 C CA . SER A 1 92 ? 14.899 6.849 -18.835 1.00 98.00 92 SER A CA 1
ATOM 727 C C . SER A 1 92 ? 15.252 5.640 -19.717 1.00 98.00 92 SER A C 1
ATOM 729 O O . SER A 1 92 ? 14.398 4.768 -19.909 1.00 98.00 92 SER A O 1
ATOM 731 N N . PRO A 1 93 ? 16.516 5.504 -20.168 1.00 97.12 93 PRO A N 1
ATOM 732 C CA . PRO A 1 93 ? 16.968 4.341 -20.938 1.00 97.12 93 PRO A CA 1
ATOM 733 C C . PRO A 1 93 ? 17.004 3.048 -20.103 1.00 97.12 93 PRO A C 1
ATOM 735 O O . PRO A 1 93 ? 17.216 1.962 -20.640 1.00 97.12 93 PRO A O 1
ATOM 738 N N . TRP A 1 94 ? 16.820 3.150 -18.783 1.00 97.50 94 TRP A N 1
ATOM 739 C CA . TRP A 1 94 ? 16.814 2.011 -17.867 1.00 97.50 94 TRP A CA 1
ATOM 740 C C . TRP A 1 94 ? 15.470 1.304 -17.782 1.00 97.50 94 TRP A C 1
ATOM 742 O O . TRP A 1 94 ? 15.439 0.161 -17.333 1.00 97.50 94 TRP A O 1
ATOM 752 N N . ARG A 1 95 ? 14.373 1.949 -18.203 1.00 97.81 95 ARG A N 1
ATOM 753 C CA . ARG A 1 95 ? 13.021 1.417 -17.996 1.00 97.81 95 ARG A CA 1
ATOM 754 C C . ARG A 1 95 ? 12.878 0.006 -18.559 1.00 97.81 95 ARG A C 1
ATOM 756 O O . ARG A 1 95 ? 12.473 -0.908 -17.843 1.00 97.81 95 ARG A O 1
ATOM 763 N N . ASP A 1 96 ? 13.256 -0.173 -19.819 1.00 97.12 96 ASP A N 1
ATOM 764 C CA . ASP A 1 96 ? 13.043 -1.441 -20.515 1.00 97.12 96 ASP A CA 1
ATOM 765 C C . ASP A 1 96 ? 14.050 -2.504 -20.051 1.00 97.12 96 ASP A C 1
ATOM 767 O O . ASP A 1 96 ? 13.680 -3.659 -19.861 1.00 97.12 96 ASP A O 1
ATOM 771 N N . LYS A 1 97 ? 15.293 -2.106 -19.742 1.00 97.81 97 LYS A N 1
ATOM 772 C CA . LYS A 1 97 ? 16.315 -3.006 -19.178 1.00 97.81 97 LYS A CA 1
ATOM 773 C C . LYS A 1 97 ? 15.906 -3.559 -17.811 1.00 97.81 97 LYS A C 1
ATOM 775 O O . LYS A 1 97 ? 16.025 -4.755 -17.575 1.00 97.81 97 LYS A O 1
ATOM 780 N N . ILE A 1 98 ? 15.404 -2.696 -16.925 1.00 97.94 98 ILE A N 1
ATOM 781 C CA . ILE A 1 98 ? 14.900 -3.098 -15.605 1.00 97.94 98 ILE A CA 1
ATOM 782 C C . ILE A 1 98 ? 13.666 -3.989 -15.763 1.00 97.94 98 ILE A C 1
ATOM 784 O O . ILE A 1 98 ? 13.562 -5.004 -15.085 1.00 97.94 98 ILE A O 1
ATOM 788 N N . SER A 1 99 ? 12.758 -3.647 -16.681 1.00 97.25 99 SER A N 1
ATOM 789 C CA . SER A 1 99 ? 11.551 -4.446 -16.930 1.00 97.25 99 SER A CA 1
ATOM 790 C C . SER A 1 99 ? 11.896 -5.866 -17.391 1.00 97.25 99 SER A C 1
ATOM 792 O O . SER A 1 99 ? 11.353 -6.824 -16.847 1.00 97.25 99 SER A O 1
ATOM 794 N N . LEU A 1 100 ? 12.841 -6.017 -18.327 1.00 97.88 100 LEU A N 1
ATOM 795 C CA . LEU A 1 100 ? 13.327 -7.329 -18.774 1.00 97.88 100 LEU A CA 1
ATOM 796 C C . LEU A 1 100 ? 13.975 -8.120 -17.631 1.00 97.88 100 LEU A C 1
ATOM 798 O O . LEU A 1 100 ? 13.651 -9.288 -17.440 1.00 97.88 100 LEU A O 1
ATOM 802 N N . ALA A 1 101 ? 14.816 -7.477 -16.817 1.00 97.94 101 ALA A N 1
ATOM 803 C CA . ALA A 1 101 ? 15.431 -8.133 -15.665 1.00 97.94 101 ALA A CA 1
ATOM 804 C C . ALA A 1 101 ? 14.389 -8.615 -14.636 1.00 97.94 101 ALA A C 1
ATOM 806 O O . ALA A 1 101 ? 14.525 -9.707 -14.090 1.00 97.94 101 ALA A O 1
ATOM 807 N N . ILE A 1 102 ? 13.328 -7.837 -14.386 1.00 97.62 102 ILE A N 1
ATOM 808 C CA . ILE A 1 102 ? 12.222 -8.256 -13.509 1.00 97.62 102 ILE A CA 1
ATOM 809 C C . ILE A 1 102 ? 11.521 -9.494 -14.082 1.00 97.62 102 ILE A C 1
ATOM 811 O O . ILE A 1 102 ? 11.263 -10.433 -13.330 1.00 97.62 102 ILE A O 1
ATOM 815 N N . LEU A 1 103 ? 11.251 -9.522 -15.392 1.00 97.38 103 LEU A N 1
ATOM 816 C CA . LEU A 1 103 ? 10.631 -10.678 -16.050 1.00 97.38 103 LEU A CA 1
ATOM 817 C C . LEU A 1 103 ? 11.494 -11.936 -15.909 1.00 97.38 103 LEU A C 1
ATOM 819 O O . LEU A 1 103 ? 10.976 -12.979 -15.522 1.00 97.38 103 LEU A O 1
ATOM 823 N N . GLU A 1 104 ? 12.807 -11.832 -16.124 1.00 98.06 104 GLU A N 1
ATOM 824 C CA . GLU A 1 104 ? 13.723 -12.961 -15.927 1.00 98.06 104 GLU A CA 1
ATOM 825 C C . GLU A 1 104 ? 13.734 -13.463 -14.475 1.00 98.06 104 GLU A C 1
ATOM 827 O O . GLU A 1 104 ? 13.758 -14.670 -14.228 1.00 98.06 104 GLU A O 1
ATOM 832 N N . LEU A 1 105 ? 13.731 -12.553 -13.494 1.00 97.94 105 LEU A N 1
ATOM 833 C CA . LEU A 1 105 ? 13.684 -12.916 -12.074 1.00 97.94 105 LEU A CA 1
ATOM 834 C C . LEU A 1 105 ? 12.355 -13.581 -11.699 1.00 97.94 105 LEU A C 1
ATOM 836 O O . LEU A 1 105 ? 12.339 -14.468 -10.841 1.00 97.94 105 LEU A O 1
ATOM 840 N N . GLN A 1 106 ? 11.254 -13.161 -12.325 1.00 96.19 106 GLN A N 1
ATOM 841 C CA . GLN A 1 106 ? 9.938 -13.762 -12.142 1.00 96.19 106 GLN A CA 1
ATOM 842 C C . GLN A 1 106 ? 9.871 -15.161 -12.766 1.00 96.19 106 GLN A C 1
ATOM 844 O O . GLN A 1 106 ? 9.434 -16.091 -12.092 1.00 96.19 106 GLN A O 1
ATOM 849 N N . GLU A 1 107 ? 10.351 -15.333 -14.001 1.00 96.62 107 GLU A N 1
ATOM 850 C CA . GLU A 1 107 ? 10.398 -16.628 -14.700 1.00 96.62 107 GLU A CA 1
ATOM 851 C C . GLU A 1 107 ? 11.264 -17.648 -13.947 1.00 96.62 107 GLU A C 1
ATOM 853 O O . GLU A 1 107 ? 10.879 -18.803 -13.783 1.00 96.62 107 GLU A O 1
ATOM 858 N N . LYS A 1 108 ? 12.399 -17.202 -13.396 1.00 97.69 108 LYS A N 1
ATOM 859 C CA . LYS A 1 108 ? 13.284 -18.028 -12.557 1.00 97.69 108 LYS A CA 1
ATOM 860 C C . LYS A 1 108 ? 12.737 -18.273 -11.142 1.00 97.69 108 LYS A C 1
ATOM 862 O O . LYS A 1 108 ? 13.393 -18.948 -10.352 1.00 97.69 108 LYS A O 1
ATOM 867 N N . GLY A 1 109 ? 11.592 -17.689 -10.776 1.00 96.75 109 GLY A N 1
ATOM 868 C CA . GLY A 1 109 ? 10.991 -17.814 -9.443 1.00 96.75 109 GLY A CA 1
ATOM 869 C C . GLY A 1 109 ? 11.761 -17.110 -8.316 1.00 96.75 109 GLY A C 1
ATOM 870 O O . GLY A 1 109 ? 11.411 -17.255 -7.146 1.00 96.75 109 GLY A O 1
ATOM 871 N N . VAL A 1 110 ? 12.786 -16.311 -8.631 1.00 97.75 110 VAL A N 1
ATOM 872 C CA . VAL A 1 110 ? 13.654 -15.653 -7.637 1.00 97.75 110 VAL A CA 1
ATOM 873 C C . VAL A 1 110 ? 12.863 -14.676 -6.770 1.00 97.75 110 VAL A C 1
ATOM 875 O O . VAL A 1 110 ? 13.098 -14.592 -5.566 1.00 97.75 110 VAL A O 1
ATOM 878 N N . ILE A 1 111 ? 11.893 -13.969 -7.357 1.00 95.31 111 ILE A N 1
ATOM 879 C CA . ILE A 1 111 ? 11.022 -13.047 -6.613 1.00 95.31 111 ILE A CA 1
ATOM 880 C C . ILE A 1 111 ? 10.245 -13.799 -5.523 1.00 95.31 111 ILE A C 1
ATOM 882 O O . ILE A 1 111 ? 10.170 -13.323 -4.393 1.00 95.31 111 ILE A O 1
ATOM 886 N N . GLN A 1 112 ? 9.732 -14.995 -5.830 1.00 93.06 112 GLN A N 1
ATOM 887 C CA . GLN A 1 112 ? 9.009 -15.823 -4.863 1.00 93.06 112 GLN A CA 1
ATOM 888 C C . GLN A 1 112 ? 9.935 -16.315 -3.743 1.00 93.06 112 GLN A C 1
ATOM 890 O O . GLN A 1 112 ? 9.581 -16.221 -2.571 1.00 93.06 112 GLN A O 1
ATOM 895 N N . ILE A 1 113 ? 11.153 -16.751 -4.087 1.00 94.88 113 ILE A N 1
ATOM 896 C CA . ILE A 1 113 ? 12.170 -17.160 -3.103 1.00 94.88 113 ILE A CA 1
ATOM 897 C C . ILE A 1 113 ? 12.493 -16.007 -2.141 1.00 94.88 113 ILE A C 1
ATOM 899 O O . ILE A 1 113 ? 12.594 -16.210 -0.930 1.00 94.88 113 ILE A O 1
ATOM 903 N N . LEU A 1 114 ? 12.647 -14.789 -2.667 1.00 93.81 114 LEU A N 1
ATOM 904 C CA . LEU A 1 114 ? 12.886 -13.603 -1.847 1.00 93.81 114 LEU A CA 1
ATOM 905 C C . LEU A 1 114 ? 11.679 -13.279 -0.963 1.00 93.81 114 LEU A C 1
ATOM 907 O O . LEU A 1 114 ? 11.869 -12.996 0.218 1.00 93.81 114 LEU A O 1
ATOM 911 N N . TYR A 1 115 ? 10.457 -13.358 -1.494 1.00 89.75 115 TYR A N 1
ATOM 912 C CA . TYR A 1 115 ? 9.248 -13.165 -0.695 1.00 89.75 115 TYR A CA 1
ATOM 913 C C . TYR A 1 115 ? 9.193 -14.158 0.473 1.00 89.75 115 TYR A C 1
ATOM 915 O O . TYR A 1 115 ? 9.080 -13.741 1.622 1.00 89.75 115 TYR A O 1
ATOM 923 N N . ASP A 1 116 ? 9.366 -15.456 0.217 1.00 88.56 116 ASP A N 1
ATOM 924 C CA . ASP A 1 116 ? 9.318 -16.474 1.272 1.00 88.56 116 ASP A CA 1
ATOM 925 C C . ASP A 1 116 ? 10.419 -16.262 2.322 1.00 88.56 116 ASP A C 1
ATOM 927 O O . ASP A 1 116 ? 10.173 -16.398 3.523 1.00 88.56 116 ASP A O 1
ATOM 931 N N . LYS A 1 117 ? 11.615 -15.843 1.892 1.00 89.19 117 LYS A N 1
ATOM 932 C CA . LYS A 1 117 ? 12.721 -15.507 2.795 1.00 89.19 117 LYS A CA 1
ATOM 933 C C . LYS A 1 117 ? 12.378 -14.359 3.749 1.00 89.19 117 LYS A C 1
ATOM 935 O O . LYS A 1 117 ? 12.678 -14.462 4.935 1.00 89.19 117 LYS A O 1
ATOM 940 N N . TRP A 1 118 ? 11.795 -13.274 3.244 1.00 87.62 118 TRP A N 1
ATOM 941 C CA . TRP A 1 118 ? 11.598 -12.042 4.020 1.00 87.62 118 TRP A CA 1
ATOM 942 C C . TRP A 1 118 ? 10.239 -11.949 4.721 1.00 87.62 118 TRP A C 1
ATOM 944 O O . TRP A 1 118 ? 10.114 -11.210 5.698 1.00 87.62 118 TRP A O 1
ATOM 954 N N . TRP A 1 119 ? 9.225 -12.680 4.253 1.00 83.56 119 TRP A N 1
ATOM 955 C CA . TRP A 1 119 ? 7.907 -12.714 4.891 1.00 83.56 119 TRP A CA 1
ATOM 956 C C . TRP A 1 119 ? 7.748 -13.928 5.806 1.00 83.56 119 TRP A C 1
ATOM 958 O O . TRP A 1 119 ? 7.453 -13.742 6.982 1.00 83.56 119 TRP A O 1
ATOM 968 N N . LYS A 1 120 ? 7.998 -15.145 5.300 1.00 78.38 120 LYS A N 1
ATOM 969 C CA . LYS A 1 120 ? 7.637 -16.398 5.991 1.00 78.38 120 LYS A CA 1
ATOM 970 C C . LYS A 1 120 ? 8.741 -16.983 6.875 1.00 78.38 120 LYS A C 1
ATOM 972 O O . LYS A 1 120 ? 8.442 -17.641 7.863 1.00 78.38 120 LYS A O 1
ATOM 977 N N . ASN A 1 121 ? 10.010 -16.767 6.530 1.00 72.75 121 ASN A N 1
ATOM 978 C CA . ASN A 1 121 ? 11.145 -17.451 7.165 1.00 72.75 121 ASN A CA 1
ATOM 979 C C . ASN A 1 121 ? 11.939 -16.557 8.132 1.00 72.75 121 ASN A C 1
ATOM 981 O O . ASN A 1 121 ? 13.148 -16.729 8.282 1.00 72.75 121 ASN A O 1
ATOM 985 N N . THR A 1 122 ? 11.292 -15.588 8.783 1.00 69.38 122 THR A N 1
ATOM 986 C CA . THR A 1 122 ? 11.987 -14.607 9.637 1.00 69.38 122 THR A CA 1
ATOM 987 C C . THR A 1 122 ? 12.105 -15.003 11.108 1.00 69.38 122 THR A C 1
ATOM 989 O O . THR A 1 122 ? 12.619 -14.215 11.887 1.00 69.38 122 THR A O 1
ATOM 992 N N . GLY A 1 123 ? 11.636 -16.187 11.517 1.00 66.44 123 GLY A N 1
ATOM 993 C CA . GLY A 1 123 ? 11.664 -16.642 12.920 1.00 66.44 123 GLY A CA 1
ATOM 994 C C . GLY A 1 123 ? 10.606 -15.988 13.821 1.00 66.44 123 GLY A C 1
ATOM 995 O O . GLY A 1 123 ? 10.096 -16.642 14.721 1.00 66.44 123 GLY A O 1
ATOM 996 N N . ASP A 1 124 ? 10.197 -14.760 13.503 1.00 67.88 124 ASP A N 1
ATOM 997 C CA . ASP A 1 124 ? 9.147 -13.993 14.195 1.00 67.88 124 ASP A CA 1
ATOM 998 C C . ASP A 1 124 ? 7.725 -14.277 13.670 1.00 67.88 124 ASP A C 1
ATOM 1000 O O . ASP A 1 124 ? 6.836 -13.433 13.779 1.00 67.88 124 ASP A O 1
ATOM 1004 N N . VAL A 1 125 ? 7.503 -15.427 13.025 1.00 74.31 125 VAL A N 1
ATOM 1005 C CA . VAL A 1 125 ? 6.188 -15.767 12.466 1.00 74.31 125 VAL A CA 1
ATOM 1006 C C . VAL A 1 125 ? 5.358 -16.518 13.499 1.00 74.31 125 VAL A C 1
ATOM 1008 O O . VAL A 1 125 ? 5.752 -17.564 14.009 1.00 74.31 125 VAL A O 1
ATOM 1011 N N . CYS A 1 126 ? 4.176 -15.986 13.772 1.00 76.12 126 CYS A N 1
ATOM 1012 C CA . CYS A 1 126 ? 3.142 -16.582 14.594 1.00 76.12 126 CYS A CA 1
ATOM 1013 C C . CYS A 1 126 ? 2.713 -17.959 14.069 1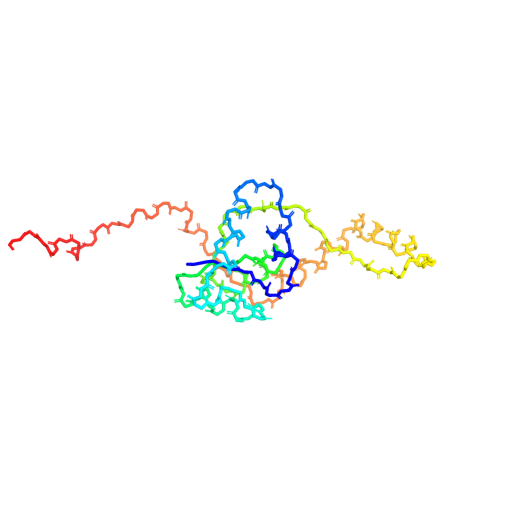.00 76.12 126 CYS A C 1
ATOM 1015 O O . CYS A 1 126 ? 2.141 -18.068 12.981 1.00 76.12 126 CYS A O 1
ATOM 1017 N N . THR A 1 127 ? 2.870 -19.003 14.883 1.00 68.00 127 THR A N 1
ATOM 1018 C CA . THR A 1 127 ? 2.229 -20.302 14.652 1.00 68.00 127 THR A CA 1
ATOM 1019 C C . THR A 1 127 ? 0.750 -20.187 15.015 1.00 68.00 127 THR A C 1
ATOM 1021 O O . THR A 1 127 ? 0.352 -20.381 16.163 1.00 68.00 127 THR A O 1
ATOM 1024 N N . ARG A 1 128 ? -0.092 -19.806 14.052 1.00 61.84 128 ARG A N 1
ATOM 1025 C CA . ARG A 1 128 ? -1.544 -19.872 14.246 1.00 61.84 128 ARG A CA 1
ATOM 1026 C C . ARG A 1 128 ? -1.954 -21.334 14.156 1.00 61.84 128 ARG A C 1
ATOM 1028 O O . ARG A 1 128 ? -1.991 -21.890 13.065 1.00 61.84 128 ARG A O 1
ATOM 1035 N N . ASP A 1 129 ? -2.269 -21.950 15.290 1.00 53.31 129 ASP A N 1
ATOM 1036 C CA . ASP A 1 129 ? -3.001 -23.212 15.278 1.00 53.31 129 ASP A CA 1
ATOM 1037 C C . ASP A 1 129 ? -4.320 -22.971 14.527 1.00 53.31 129 ASP A C 1
ATOM 1039 O O . ASP A 1 129 ? -5.169 -22.201 14.982 1.00 53.31 129 ASP A O 1
ATOM 1043 N N . ASP A 1 130 ? -4.522 -23.645 13.391 1.00 51.50 130 ASP A N 1
ATOM 1044 C CA . ASP A 1 130 ? -5.735 -23.611 12.549 1.00 51.50 130 ASP A CA 1
ATOM 1045 C C . ASP A 1 130 ? -7.029 -24.063 13.282 1.00 51.50 130 ASP A C 1
ATOM 1047 O O . ASP A 1 130 ? -8.080 -24.265 12.674 1.00 51.50 130 ASP A O 1
ATOM 1051 N N . LYS A 1 131 ? -7.006 -24.178 14.615 1.00 44.41 131 LYS A N 1
ATOM 1052 C CA . LYS A 1 131 ? -8.148 -24.514 15.479 1.00 44.41 131 LYS A CA 1
ATOM 1053 C C . LYS A 1 131 ? -9.224 -23.422 15.556 1.00 44.41 131 LYS A C 1
ATOM 1055 O O . LYS A 1 131 ? -10.216 -23.597 16.257 1.00 44.41 131 LYS A O 1
ATOM 1060 N N . SER A 1 132 ? -9.057 -22.287 14.876 1.00 45.44 132 SER A N 1
ATOM 1061 C CA . SER A 1 132 ? -10.067 -21.217 14.809 1.00 45.44 132 SER A CA 1
ATOM 1062 C C . SER A 1 132 ? -10.979 -21.294 13.578 1.00 45.44 132 SER A C 1
ATOM 1064 O O . SER A 1 132 ? -11.912 -20.500 13.474 1.00 45.44 132 SER A O 1
ATOM 1066 N N . LYS A 1 133 ? -10.766 -22.265 12.676 1.00 44.56 133 LYS A N 1
ATOM 1067 C CA . LYS A 1 133 ? -11.716 -22.594 11.595 1.00 44.56 133 LYS A CA 1
ATOM 1068 C C . LYS A 1 133 ? -12.819 -23.573 12.012 1.00 44.56 133 LYS A C 1
ATOM 1070 O O . LYS A 1 133 ? -13.662 -23.910 11.187 1.00 44.56 133 LYS A O 1
ATOM 1075 N N . GLU A 1 134 ? -12.860 -23.996 13.273 1.00 40.94 134 GLU A N 1
ATOM 1076 C CA . GLU A 1 134 ? -14.086 -24.534 13.854 1.00 40.94 134 GLU A CA 1
ATOM 1077 C C . GLU A 1 134 ? -14.922 -23.371 14.375 1.00 40.94 134 GLU A C 1
ATOM 1079 O O . GLU A 1 134 ? -14.453 -22.537 15.152 1.00 40.94 134 GLU A O 1
ATOM 1084 N N . SER A 1 135 ? -16.172 -23.313 13.927 1.00 48.06 135 SER A N 1
ATOM 1085 C CA . SER A 1 135 ? -17.214 -22.453 14.468 1.00 48.06 135 SER A CA 1
ATOM 1086 C C . SER A 1 135 ? -17.270 -22.595 15.990 1.00 48.06 135 SER A C 1
ATOM 1088 O O . SER A 1 135 ? -17.959 -23.471 16.516 1.00 48.06 135 SER A O 1
ATOM 1090 N N . LYS A 1 136 ? -16.566 -21.725 16.717 1.00 41.75 136 LYS A N 1
ATOM 1091 C CA . LYS A 1 136 ? -16.755 -21.567 18.155 1.00 41.75 136 LYS A CA 1
ATOM 1092 C C . LYS A 1 136 ? -18.081 -20.849 18.377 1.00 41.75 136 LYS A C 1
ATOM 1094 O O . LYS A 1 136 ? -18.128 -19.660 18.678 1.00 41.75 136 LYS A O 1
ATOM 1099 N N . ALA A 1 137 ? -19.176 -21.591 18.247 1.00 46.53 137 ALA A N 1
ATOM 1100 C CA . ALA A 1 137 ? -20.289 -21.375 19.149 1.00 46.53 137 ALA A CA 1
ATOM 1101 C C . ALA A 1 137 ? -19.719 -21.624 20.550 1.00 46.53 137 ALA A C 1
ATOM 1103 O O . ALA A 1 137 ? -19.565 -22.766 20.976 1.00 46.53 137 ALA A O 1
ATOM 1104 N N . ASN A 1 138 ? -19.274 -20.557 21.217 1.00 46.78 138 ASN A N 1
ATOM 1105 C CA . ASN A 1 138 ? -18.865 -20.655 22.608 1.00 46.78 138 ASN A CA 1
ATOM 1106 C C . ASN A 1 138 ? -20.079 -21.178 23.379 1.00 46.78 138 ASN A C 1
AT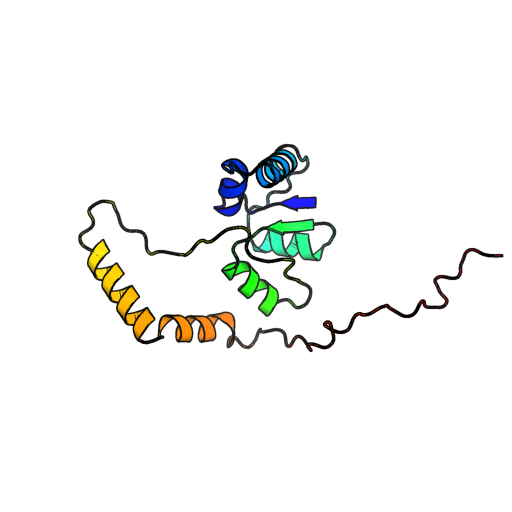OM 1108 O O . ASN A 1 138 ? -21.157 -20.584 23.310 1.00 46.78 138 ASN A O 1
ATOM 1112 N N . ALA A 1 139 ? -19.919 -22.306 24.068 1.00 53.12 139 ALA A N 1
ATOM 1113 C CA . ALA A 1 139 ? -20.927 -22.779 24.999 1.00 53.12 139 ALA A CA 1
ATOM 1114 C C . ALA A 1 139 ? -21.231 -21.644 25.988 1.00 53.12 139 ALA A C 1
ATOM 1116 O O . ALA A 1 139 ? -20.316 -21.047 26.557 1.00 53.12 139 ALA A O 1
ATOM 1117 N N . LEU A 1 140 ? -22.515 -21.316 26.134 1.00 47.09 140 LEU A N 1
ATOM 1118 C CA . LEU A 1 140 ? -23.005 -20.326 27.086 1.00 47.09 140 LEU A CA 1
ATOM 111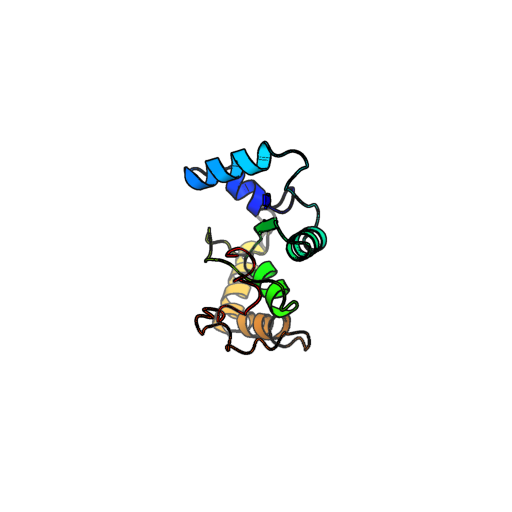9 C C . LEU A 1 140 ? -22.555 -20.742 28.495 1.00 47.09 140 LEU A C 1
ATOM 1121 O O . LEU A 1 140 ? -23.054 -21.720 29.045 1.00 47.09 140 LEU A O 1
ATOM 1125 N N . GLY A 1 141 ? -21.582 -20.024 29.058 1.00 53.41 141 GLY A N 1
ATOM 1126 C CA . GLY A 1 141 ? -21.198 -20.171 30.458 1.00 53.41 141 GLY A CA 1
ATOM 1127 C C . GLY A 1 141 ? -22.315 -19.685 31.382 1.00 53.41 141 GLY A C 1
ATOM 1128 O O . GLY A 1 141 ? -23.136 -18.853 30.994 1.00 53.41 141 GLY A O 1
ATOM 1129 N N . VAL A 1 142 ? -22.326 -20.185 32.620 1.00 60.22 142 VAL A N 1
ATOM 1130 C CA . VAL A 1 142 ? -23.311 -19.850 33.671 1.00 60.22 142 VAL A CA 1
ATOM 1131 C C . VAL A 1 142 ? -23.417 -18.332 33.924 1.00 60.22 142 VAL A C 1
ATOM 1133 O O . VAL A 1 142 ? -24.451 -17.848 34.374 1.00 60.22 142 VAL A O 1
ATOM 1136 N N . GLU A 1 143 ? -22.401 -17.558 33.537 1.00 59.22 143 GLU A N 1
ATOM 1137 C CA . GLU A 1 143 ? -22.391 -16.090 33.589 1.00 59.22 143 GLU A CA 1
ATOM 1138 C C . GLU A 1 143 ? -23.439 -15.412 32.679 1.00 59.22 143 GLU A C 1
ATOM 1140 O O . GLU A 1 143 ? -23.800 -14.264 32.923 1.00 59.22 143 GLU A O 1
ATOM 1145 N N . ASN A 1 144 ? -24.011 -16.119 31.694 1.00 56.56 144 ASN A N 1
ATOM 1146 C CA . ASN A 1 144 ? -25.074 -15.598 30.820 1.00 56.56 144 ASN A CA 1
ATOM 1147 C C . ASN A 1 144 ? -26.509 -15.823 31.344 1.00 56.56 144 ASN A C 1
ATOM 1149 O O . ASN A 1 144 ? -27.468 -15.547 30.625 1.00 56.56 144 ASN A O 1
ATOM 1153 N N . ILE A 1 145 ? -26.679 -16.306 32.582 1.00 59.00 145 ILE A N 1
ATOM 1154 C CA . ILE A 1 145 ? -27.997 -16.529 33.221 1.00 59.00 145 ILE A CA 1
ATOM 1155 C C . ILE A 1 145 ? -28.296 -15.467 34.309 1.00 59.00 145 ILE A C 1
ATOM 1157 O O . ILE A 1 145 ? -29.303 -15.531 35.008 1.00 59.00 145 ILE A O 1
ATOM 1161 N N . GLY A 1 146 ? -27.469 -14.424 34.435 1.00 54.91 146 GLY A N 1
ATOM 1162 C CA . GLY A 1 146 ? -27.590 -13.381 35.467 1.00 54.91 146 GLY A CA 1
ATOM 1163 C C . GLY A 1 146 ? -28.731 -12.366 35.283 1.00 54.91 146 GLY A C 1
ATOM 1164 O O . GLY A 1 146 ? -28.490 -11.170 35.417 1.00 54.91 146 GLY A O 1
ATOM 1165 N N . GLY A 1 147 ? -29.952 -12.803 34.959 1.00 52.78 147 GLY A N 1
ATOM 1166 C CA . GLY A 1 147 ? -31.088 -11.893 34.757 1.00 52.78 147 GLY A CA 1
ATOM 1167 C C . GLY A 1 147 ? -32.487 -12.509 34.788 1.00 52.78 147 GLY A C 1
ATOM 1168 O O . GLY A 1 147 ? -33.416 -11.882 34.287 1.00 52.78 147 GLY A O 1
ATOM 1169 N N . VAL A 1 148 ? -32.665 -13.711 35.344 1.00 49.50 148 VAL A N 1
ATOM 1170 C CA . VAL A 1 148 ? -34.001 -14.263 35.631 1.00 49.50 148 VAL A CA 1
ATOM 1171 C C . VAL A 1 148 ? -34.004 -14.857 37.032 1.00 49.50 148 VAL A C 1
ATOM 1173 O O . VAL A 1 148 ? -33.875 -16.065 37.167 1.00 49.50 148 VAL A O 1
ATOM 1176 N N . PHE A 1 149 ? -34.108 -13.990 38.041 1.00 48.88 149 PHE A N 1
ATOM 1177 C CA . PHE A 1 149 ? -34.829 -14.177 39.307 1.00 48.88 149 PHE A CA 1
ATOM 1178 C C . PHE A 1 149 ? -35.118 -12.794 39.897 1.00 48.88 149 PHE A C 1
ATOM 1180 O O . PHE A 1 149 ? -34.209 -11.935 39.829 1.00 48.88 149 PHE A O 1
#

Secondary structure (DSSP, 8-state):
-EEEBTTSHHHHHHHT--SHHHHHHHHHHHH-SS---BSSHHHHHHHHHTSS-EEE--HHHHHHHHHH-TT----S--SS---------TT-THHHHHHHHHHHHHHTTHHHHHHIIIIISSS------GGGSS-------GGGGTT--

pLDDT: mean 86.68, std 16.31, range [40.94, 98.12]

Foldseek 3Di:
DEEEAVVDPQLVCLVVDPDPVSVVVNVVQVPDPPHRHDHDVVRQLVVVLVPPYYYDDDPLVVLQSCQQDVSDDDDDDDPDDDDDDDDDPPPDPCPVVVVVVVVVCVVVCVVVVVSCVPRPVPVSTDPPPPVVVPPPPPPDDPVVVPPDD